Protein AF-A0A061QWN8-F1 (afdb_monomer)

Secondary structure (DSSP, 8-state):
-HHHHHHHHHHHHHHHHHHHHHHH-SS-SS-HHHHHHHHHHHHHHTTS-GGGSTT--S-HHHHHHTGGG--

Foldseek 3Di:
DVVVVVVVVVVVVVVVVQVVCCVPDPDHPDDCVVVLLLVLLVCVVVVHHSVVRPPDDDDSVSSVVCVVVND

InterPro domains:
  IPR007704 GPI mannosyltransferase 1 [PTHR12886] (3-70)

Sequence (71 aa):
RNLFLGSGLLRVLLVFFGLWQDSFSDVKYTDIDYVVFSDAARFLAEGRSPFDRATYRYSPFLSVLLLPNVF

Solvent-accessible surface area (backbone atoms only — not comparable to full-atom values): 4129 Å² total; per-residue (Å²): 110,69,64,61,52,51,52,50,52,50,49,55,51,49,52,55,47,34,57,49,39,46,72,76,40,94,69,56,66,68,62,68,64,61,56,48,45,48,51,15,10,41,28,44,76,73,76,44,59,37,71,74,35,80,90,53,84,73,61,67,67,60,24,60,75,38,39,80,80,67,115

pLDDT: mean 96.13, std 2.79, range [77.19, 98.31]

Radius of gyration: 15.37 Å; Cα contacts (8 Å, |Δi|>4): 58; chains: 1; bounding box: 32×31×38 Å

Organism: NCBI:txid582737

Structure (mmCIF, N/CA/C/O backbone):
data_AF-A0A061QWN8-F1
#
_entry.id   AF-A0A061QWN8-F1
#
loop_
_atom_site.group_PDB
_atom_site.id
_atom_site.type_symbol
_atom_site.label_atom_id
_atom_site.label_alt_id
_atom_site.label_comp_id
_atom_site.label_asym_id
_atom_site.label_entity_id
_atom_site.label_seq_id
_atom_site.pdbx_PDB_ins_code
_atom_site.Cartn_x
_atom_site.Cartn_y
_atom_site.Cartn_z
_atom_site.occupancy
_atom_site.B_iso_or_equiv
_atom_site.auth_seq_id
_atom_site.auth_comp_id
_atom_site.auth_asym_id
_atom_site.auth_atom_id
_atom_site.pdbx_PDB_model_num
ATOM 1 N N . ARG A 1 1 ? -18.584 -10.727 22.700 1.00 77.19 1 ARG A N 1
ATOM 2 C CA . ARG A 1 1 ? -19.430 -10.120 21.638 1.00 77.19 1 ARG A CA 1
ATOM 3 C C . ARG A 1 1 ? -19.311 -8.597 21.622 1.00 77.19 1 ARG A C 1
ATOM 5 O O . ARG A 1 1 ? -18.835 -8.071 20.630 1.00 77.19 1 ARG A O 1
ATOM 12 N N . ASN A 1 2 ? -19.645 -7.905 22.715 1.00 89.69 2 ASN A N 1
ATOM 13 C CA . ASN A 1 2 ? -19.600 -6.434 22.772 1.00 89.69 2 ASN A CA 1
ATOM 14 C C . ASN A 1 2 ? -18.183 -5.864 22.593 1.00 89.69 2 ASN A C 1
ATOM 16 O O . ASN A 1 2 ? -18.031 -4.843 21.939 1.00 89.69 2 ASN A O 1
ATOM 20 N N . LEU A 1 3 ? -17.154 -6.566 23.090 1.00 95.31 3 LEU A N 1
ATOM 21 C CA . LEU A 1 3 ? -15.755 -6.177 22.884 1.00 95.31 3 LEU A CA 1
ATOM 22 C C . LEU A 1 3 ? -15.364 -6.165 21.397 1.00 95.31 3 LEU A C 1
ATOM 24 O O . LEU A 1 3 ? -14.856 -5.159 20.926 1.00 95.31 3 LEU A O 1
ATOM 28 N N . PHE A 1 4 ? -15.657 -7.241 20.654 1.00 95.88 4 PHE A N 1
ATOM 29 C CA . PHE A 1 4 ? -15.351 -7.334 19.219 1.00 95.88 4 PHE A CA 1
ATOM 30 C C . PHE A 1 4 ? -16.119 -6.302 18.381 1.00 95.88 4 PHE A C 1
ATOM 32 O O . PHE A 1 4 ? -15.568 -5.739 17.439 1.00 95.88 4 PHE A O 1
ATOM 39 N N . LEU A 1 5 ? -17.381 -6.031 18.735 1.00 97.19 5 LEU A N 1
ATOM 40 C CA . LEU A 1 5 ? -18.175 -4.989 18.079 1.00 97.19 5 LEU A CA 1
ATOM 41 C C . LEU A 1 5 ? -17.609 -3.595 18.366 1.00 97.19 5 LEU A C 1
ATOM 43 O O . LEU A 1 5 ? -17.423 -2.810 17.440 1.00 97.19 5 LEU A O 1
ATOM 47 N N . GLY A 1 6 ? -17.285 -3.308 19.629 1.00 98.12 6 GLY A N 1
ATOM 48 C CA . GLY A 1 6 ? -16.674 -2.042 20.029 1.00 98.12 6 GLY A CA 1
ATOM 49 C C . GLY A 1 6 ? -15.312 -1.820 19.371 1.00 98.12 6 GLY A C 1
ATOM 50 O O . GLY A 1 6 ? -15.064 -0.743 18.837 1.00 98.12 6 GLY A O 1
ATOM 51 N N . SER A 1 7 ? -14.453 -2.845 19.330 1.00 97.75 7 SER A N 1
ATOM 52 C CA . SER A 1 7 ? -13.145 -2.761 18.672 1.00 97.75 7 SER A CA 1
ATOM 53 C C . SER A 1 7 ? -13.268 -2.611 17.155 1.00 97.75 7 SER A C 1
ATOM 55 O O . SER A 1 7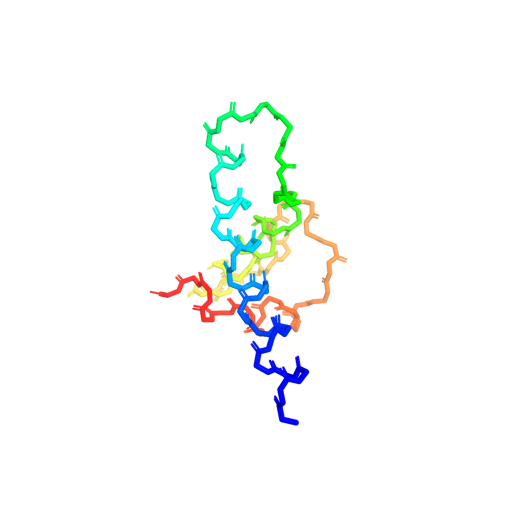 ? -12.508 -1.858 16.555 1.00 97.75 7 SER A O 1
ATOM 57 N N . GLY A 1 8 ? -14.233 -3.296 16.533 1.00 97.81 8 GLY A N 1
ATOM 58 C CA . GLY A 1 8 ? -14.530 -3.153 15.108 1.00 97.81 8 GLY A CA 1
ATOM 59 C C . GLY A 1 8 ? -14.985 -1.736 14.759 1.00 97.81 8 GLY A C 1
ATOM 60 O O . GLY A 1 8 ? -14.436 -1.127 13.843 1.00 97.81 8 GLY A O 1
ATOM 61 N N . LEU A 1 9 ? -15.918 -1.180 15.537 1.00 98.06 9 LEU A N 1
ATOM 62 C CA . LEU A 1 9 ? -16.386 0.196 15.362 1.00 98.06 9 LEU A CA 1
ATOM 63 C C . LEU A 1 9 ? -15.243 1.201 15.536 1.00 98.06 9 LEU A C 1
ATOM 65 O O . LEU A 1 9 ? -15.055 2.067 14.686 1.00 98.06 9 LEU A O 1
ATOM 69 N N . LEU A 1 10 ? -14.444 1.051 16.596 1.00 98.00 10 LEU A N 1
ATOM 70 C CA . LEU A 1 10 ? -13.283 1.905 16.832 1.00 98.00 10 LEU A CA 1
ATOM 71 C C . LEU A 1 10 ? -12.293 1.846 15.662 1.00 98.00 10 LEU A C 1
ATOM 73 O O . LEU A 1 10 ? -11.796 2.883 15.234 1.00 98.00 10 LEU A O 1
ATOM 77 N N . ARG A 1 11 ? -12.033 0.656 15.104 1.00 97.25 11 ARG A N 1
ATOM 78 C CA . ARG A 1 11 ? -11.150 0.508 13.941 1.00 97.25 11 ARG A CA 1
ATOM 79 C C . ARG A 1 11 ? -11.684 1.268 12.729 1.00 97.25 11 ARG A C 1
ATOM 81 O O . ARG A 1 11 ? -10.915 1.994 12.112 1.00 97.25 11 ARG A O 1
ATOM 88 N N . VAL A 1 12 ? -12.972 1.144 12.413 1.00 98.25 12 VAL A N 1
ATOM 89 C CA . VAL A 1 12 ? -13.593 1.881 11.297 1.00 98.25 12 VAL A CA 1
ATOM 90 C C . VAL A 1 12 ? -13.476 3.395 11.503 1.00 98.25 12 VAL A C 1
ATOM 92 O O . VAL A 1 12 ? -13.089 4.106 10.579 1.00 98.25 12 VAL A O 1
ATOM 95 N N . LEU A 1 13 ? -13.725 3.887 12.721 1.00 98.31 13 LEU A N 1
ATOM 96 C CA . LEU A 1 13 ? -13.563 5.306 13.054 1.00 98.31 13 LEU A CA 1
ATOM 97 C C . LEU A 1 13 ? -12.120 5.787 12.847 1.00 98.31 13 LEU A C 1
ATOM 99 O O . LEU A 1 13 ? -11.908 6.837 12.247 1.00 98.31 13 LEU A O 1
ATOM 103 N N . LEU A 1 14 ? -11.130 5.008 13.292 1.00 97.75 14 LEU A N 1
ATOM 104 C CA . LEU A 1 14 ? -9.715 5.342 13.109 1.00 97.75 14 LEU A CA 1
ATOM 105 C C . LEU A 1 14 ? -9.285 5.317 11.637 1.00 97.75 14 LEU A C 1
ATOM 107 O O . LEU A 1 14 ? -8.454 6.131 11.250 1.00 97.75 14 LEU A O 1
ATOM 111 N N . VAL A 1 15 ? -9.861 4.442 10.805 1.00 96.88 15 VAL A N 1
ATOM 112 C CA . VAL A 1 15 ? -9.609 4.443 9.353 1.00 96.88 15 VAL A CA 1
ATOM 113 C C . VAL A 1 15 ? -10.081 5.758 8.727 1.00 96.88 15 VAL A C 1
ATOM 115 O O . VAL A 1 15 ? -9.310 6.405 8.023 1.00 96.88 15 VAL A O 1
ATOM 118 N N . PHE A 1 16 ? -11.308 6.201 9.021 1.00 98.06 16 PHE A N 1
ATOM 119 C CA . PHE A 1 16 ? -11.807 7.487 8.517 1.00 98.06 16 PHE A CA 1
ATOM 120 C C . PHE A 1 16 ? -11.017 8.678 9.058 1.00 98.06 16 PHE A C 1
ATOM 122 O O . PHE A 1 16 ? -10.734 9.617 8.314 1.00 98.06 16 PHE A O 1
ATOM 129 N N . PHE A 1 17 ? -10.630 8.628 10.333 1.00 97.38 17 PHE A N 1
ATOM 130 C CA . PHE A 1 17 ? -9.763 9.640 10.920 1.00 97.38 17 PHE A CA 1
ATOM 131 C C . PHE A 1 17 ? -8.408 9.711 10.205 1.00 97.38 17 PHE A C 1
ATOM 133 O O . PHE A 1 17 ? -7.957 10.810 9.903 1.00 97.38 17 PHE A O 1
ATOM 140 N N . GLY A 1 18 ? -7.793 8.570 9.878 1.00 96.69 18 GLY A N 1
ATOM 141 C CA . GLY A 1 18 ? -6.539 8.520 9.125 1.00 96.69 18 GLY A CA 1
ATOM 142 C C . GLY A 1 18 ? -6.653 9.186 7.752 1.00 96.69 18 GLY A C 1
ATOM 143 O O . GLY A 1 18 ? -5.833 10.035 7.420 1.00 96.69 18 GLY A O 1
ATOM 144 N N . LEU A 1 19 ? -7.722 8.894 7.001 1.00 96.44 19 LEU A N 1
ATOM 145 C CA . LEU A 1 19 ? -7.991 9.528 5.699 1.00 96.44 19 LEU A CA 1
ATOM 146 C C . LEU A 1 19 ? -8.164 11.049 5.812 1.00 96.44 19 LEU A C 1
ATOM 148 O O . LEU A 1 19 ? -7.668 11.810 4.976 1.00 96.44 19 LEU A O 1
ATOM 152 N N . TRP A 1 20 ? -8.869 11.499 6.852 1.00 97.69 20 TRP A N 1
ATOM 153 C CA . TRP A 1 20 ? -9.007 12.919 7.148 1.00 97.69 20 TRP A CA 1
ATOM 154 C C . TRP A 1 20 ? -7.648 13.534 7.507 1.00 97.69 20 TRP A C 1
ATOM 156 O O . TRP A 1 20 ? -7.234 14.496 6.868 1.00 97.69 20 TRP A O 1
ATOM 166 N N . GLN A 1 21 ? -6.895 12.957 8.446 1.00 97.75 21 GLN A N 1
ATOM 167 C CA . GLN A 1 21 ? -5.579 13.469 8.836 1.00 97.75 21 GLN A CA 1
ATOM 168 C C . GLN A 1 21 ? -4.627 13.556 7.636 1.00 97.75 21 GLN A C 1
ATOM 170 O O . GLN A 1 21 ? -3.984 14.587 7.447 1.00 97.75 21 GLN A O 1
ATOM 175 N N . ASP A 1 22 ? -4.583 12.527 6.789 1.00 96.44 22 ASP A N 1
ATOM 176 C CA . ASP A 1 22 ? -3.750 12.505 5.584 1.00 96.44 22 ASP A CA 1
ATOM 177 C C . ASP A 1 22 ? -4.114 13.611 4.585 1.00 96.44 22 ASP A C 1
ATOM 179 O O . ASP A 1 22 ? -3.254 14.051 3.823 1.00 96.44 22 ASP A O 1
ATOM 183 N N . SER A 1 23 ? -5.359 14.092 4.597 1.00 96.81 23 SER A N 1
ATOM 184 C CA . SER A 1 23 ? -5.824 15.173 3.718 1.00 96.81 23 SER A CA 1
ATOM 185 C C . SER A 1 23 ? -5.525 16.574 4.264 1.00 96.81 23 SER A C 1
ATOM 187 O O . SER A 1 23 ? -5.396 17.511 3.479 1.00 96.81 23 SER A O 1
ATOM 189 N N . PHE A 1 24 ? -5.419 16.734 5.588 1.00 96.50 24 PHE A N 1
ATOM 190 C CA . PHE A 1 24 ? -5.323 18.046 6.249 1.00 96.50 24 PHE A CA 1
ATOM 191 C C . PHE A 1 24 ? -3.985 18.314 6.954 1.00 96.50 24 PHE A C 1
ATOM 193 O O . PHE A 1 24 ? -3.696 19.466 7.271 1.00 96.50 24 PHE A O 1
ATOM 200 N N . SER A 1 25 ? -3.175 17.287 7.217 1.00 95.31 25 SER A N 1
ATOM 201 C CA . SER A 1 25 ? -1.877 17.414 7.884 1.00 95.31 25 SER A CA 1
ATOM 202 C C . SER A 1 25 ? -0.713 17.140 6.934 1.00 95.31 25 SER A C 1
ATOM 204 O O . SER A 1 25 ? -0.777 16.261 6.064 1.00 95.31 25 SER A O 1
ATOM 206 N N . ASP A 1 26 ? 0.391 17.855 7.153 1.00 93.62 26 ASP A N 1
ATOM 207 C CA . ASP A 1 26 ? 1.681 17.559 6.523 1.00 93.62 26 ASP A CA 1
ATOM 208 C C . ASP A 1 26 ? 2.241 16.215 7.006 1.00 93.62 26 ASP A C 1
ATOM 210 O O . ASP A 1 26 ? 2.854 15.476 6.234 1.00 93.62 26 ASP A O 1
ATOM 214 N N . VAL A 1 27 ? 1.983 15.860 8.271 1.00 94.69 27 VAL A N 1
ATOM 215 C CA . VAL A 1 27 ? 2.383 14.574 8.847 1.00 94.69 27 VAL A CA 1
ATOM 216 C C . VAL A 1 27 ? 1.281 13.551 8.608 1.00 94.69 27 VAL A C 1
ATOM 218 O O . VAL A 1 27 ? 0.205 13.598 9.215 1.00 94.69 27 VAL A O 1
ATOM 221 N N . LYS A 1 28 ? 1.573 12.599 7.725 1.00 93.56 28 LYS A N 1
ATOM 222 C CA . LYS A 1 28 ? 0.642 11.532 7.367 1.00 93.56 28 LYS A CA 1
ATOM 223 C C . LYS A 1 28 ? 0.451 10.550 8.520 1.00 93.56 28 LYS A C 1
ATOM 225 O O . LYS A 1 28 ? 1.393 10.200 9.227 1.00 93.56 28 LYS A O 1
ATOM 230 N N . TYR A 1 29 ? -0.794 10.131 8.701 1.00 94.50 29 TYR A N 1
ATOM 231 C CA . TYR A 1 29 ? -1.177 8.972 9.492 1.00 94.50 29 TYR A CA 1
ATOM 232 C C . TYR A 1 29 ? -0.760 7.679 8.780 1.00 94.50 29 TYR A C 1
ATOM 234 O O . TYR A 1 29 ? -0.299 6.739 9.425 1.00 94.50 29 TYR A O 1
ATOM 242 N N . THR A 1 30 ? -0.907 7.634 7.451 1.00 94.81 30 THR A N 1
ATOM 243 C CA . THR A 1 30 ? -0.505 6.481 6.637 1.00 94.81 30 THR A CA 1
ATOM 244 C C . THR A 1 30 ? 1.007 6.461 6.411 1.00 94.81 30 THR A C 1
ATOM 246 O O . THR A 1 30 ? 1.588 7.431 5.924 1.00 94.81 30 THR A O 1
ATOM 249 N N . ASP A 1 31 ? 1.643 5.331 6.730 1.00 94.88 31 ASP A N 1
ATOM 250 C CA . ASP A 1 31 ? 3.066 5.092 6.464 1.00 94.88 31 ASP A CA 1
ATOM 251 C C . ASP A 1 31 ? 3.331 4.980 4.950 1.00 94.88 31 ASP A C 1
ATOM 253 O O . ASP A 1 31 ? 2.537 4.398 4.206 1.00 94.88 31 ASP A O 1
ATOM 257 N N . ILE A 1 32 ? 4.470 5.499 4.487 1.00 94.06 32 ILE A N 1
ATOM 258 C CA . ILE A 1 32 ? 4.887 5.431 3.082 1.00 94.06 32 ILE A CA 1
ATOM 259 C C . ILE A 1 32 ? 4.995 3.990 2.565 1.00 94.06 32 ILE A C 1
ATOM 261 O O . ILE A 1 32 ? 4.765 3.745 1.377 1.00 94.06 32 ILE A O 1
ATOM 265 N N . ASP A 1 33 ? 5.272 3.026 3.447 1.00 94.38 33 ASP A N 1
ATOM 266 C CA . ASP A 1 33 ? 5.336 1.606 3.101 1.00 94.38 33 ASP A CA 1
ATOM 267 C C . ASP A 1 33 ? 4.011 1.094 2.504 1.00 94.38 33 ASP A C 1
ATOM 269 O O . ASP A 1 33 ? 4.028 0.237 1.618 1.00 94.38 33 ASP A O 1
ATOM 273 N N . TYR A 1 34 ? 2.866 1.682 2.876 1.00 94.62 34 TYR A N 1
ATOM 274 C CA . TYR A 1 34 ? 1.576 1.386 2.241 1.00 94.62 34 TYR A CA 1
ATOM 275 C C . TYR A 1 34 ? 1.616 1.619 0.722 1.00 94.62 34 TYR A C 1
ATOM 277 O O . TYR A 1 34 ? 1.152 0.784 -0.063 1.00 94.62 34 TYR A O 1
ATOM 285 N N . VAL A 1 35 ? 2.208 2.736 0.291 1.00 95.12 35 VAL A N 1
ATOM 286 C CA . VAL A 1 35 ? 2.334 3.090 -1.130 1.00 95.12 35 VAL A CA 1
ATOM 287 C C . VAL A 1 35 ? 3.349 2.181 -1.812 1.00 95.12 35 VAL A C 1
ATOM 289 O O . VAL A 1 35 ? 3.079 1.667 -2.895 1.00 95.12 35 VAL A O 1
ATOM 292 N N . VAL A 1 36 ? 4.481 1.907 -1.158 1.00 97.44 36 VAL A N 1
ATOM 293 C CA . VAL A 1 36 ? 5.520 1.003 -1.679 1.00 97.44 36 VAL A CA 1
ATOM 294 C C . VAL A 1 36 ? 4.955 -0.395 -1.950 1.00 97.44 36 VAL A C 1
ATOM 296 O O . VAL A 1 36 ? 5.254 -0.986 -2.990 1.00 97.44 36 VAL A O 1
ATOM 299 N N . PHE A 1 37 ? 4.107 -0.925 -1.064 1.00 97.12 37 PHE A N 1
ATOM 300 C CA . PHE A 1 37 ? 3.493 -2.242 -1.259 1.00 97.12 37 PHE A CA 1
ATOM 301 C C . PHE A 1 37 ? 2.431 -2.234 -2.346 1.00 97.12 37 PHE A C 1
ATOM 303 O O . PHE A 1 37 ? 2.373 -3.163 -3.151 1.00 97.12 37 PHE A O 1
ATOM 310 N N . SER A 1 38 ? 1.623 -1.176 -2.388 1.00 97.19 38 SER A N 1
ATOM 311 C CA . SER A 1 38 ? 0.593 -0.998 -3.409 1.00 97.19 38 SER A CA 1
ATOM 312 C C . SER A 1 38 ? 1.209 -0.893 -4.805 1.00 97.19 38 SER A C 1
ATOM 314 O O . SER A 1 38 ? 0.738 -1.537 -5.735 1.00 97.19 38 SER A O 1
ATOM 316 N N . ASP A 1 39 ? 2.309 -0.157 -4.959 1.00 97.56 39 ASP A N 1
ATOM 317 C CA . ASP A 1 39 ? 3.026 -0.058 -6.232 1.00 97.56 39 ASP A CA 1
ATOM 318 C C . ASP A 1 39 ? 3.640 -1.399 -6.648 1.00 97.56 39 ASP A C 1
ATOM 320 O O . ASP A 1 39 ? 3.552 -1.789 -7.810 1.00 97.56 39 ASP A O 1
ATOM 324 N N . ALA A 1 40 ? 4.220 -2.144 -5.705 1.00 97.81 40 ALA A N 1
ATOM 325 C CA . ALA A 1 40 ? 4.770 -3.463 -5.995 1.00 97.81 40 ALA A CA 1
ATOM 326 C C . ALA A 1 40 ? 3.682 -4.482 -6.388 1.00 97.81 40 ALA A C 1
ATOM 328 O O . ALA A 1 40 ? 3.910 -5.316 -7.264 1.00 97.81 40 ALA A O 1
ATOM 329 N N . ALA A 1 41 ? 2.496 -4.411 -5.775 1.00 98.00 41 ALA A N 1
ATOM 330 C CA . ALA A 1 41 ? 1.333 -5.196 -6.190 1.00 98.00 41 ALA A CA 1
ATOM 331 C C . ALA A 1 41 ? 0.841 -4.782 -7.587 1.00 98.00 41 ALA A C 1
ATOM 333 O O . ALA A 1 41 ? 0.520 -5.644 -8.402 1.00 98.00 41 ALA A O 1
ATOM 334 N N . ARG A 1 42 ? 0.856 -3.482 -7.907 1.00 98.00 42 ARG A N 1
ATOM 335 C CA . ARG A 1 42 ? 0.518 -2.972 -9.244 1.00 98.00 42 ARG A CA 1
ATOM 336 C C . ARG A 1 42 ? 1.482 -3.488 -10.309 1.00 98.00 42 ARG A C 1
ATOM 338 O O . ARG A 1 42 ? 1.036 -3.939 -11.355 1.00 98.00 42 ARG A O 1
ATOM 345 N N . PHE A 1 43 ? 2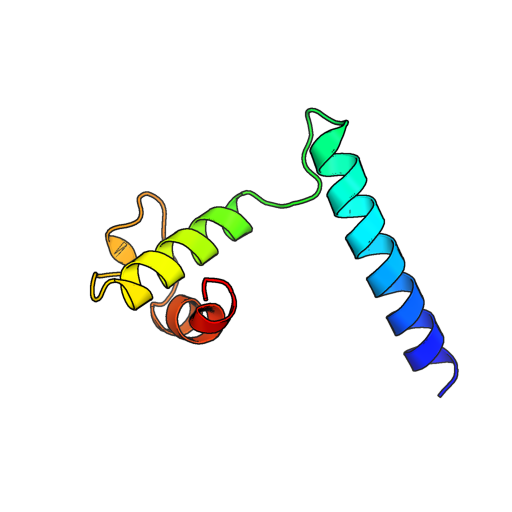.782 -3.517 -10.024 1.00 97.62 43 PHE A N 1
ATOM 346 C CA . PHE A 1 43 ? 3.765 -4.100 -10.941 1.00 97.62 43 PHE A CA 1
ATOM 347 C C . PHE A 1 43 ? 3.507 -5.582 -11.196 1.00 97.62 43 PHE A C 1
ATOM 349 O O . PHE A 1 43 ? 3.536 -6.000 -12.349 1.00 97.62 43 PHE A O 1
ATOM 356 N N . L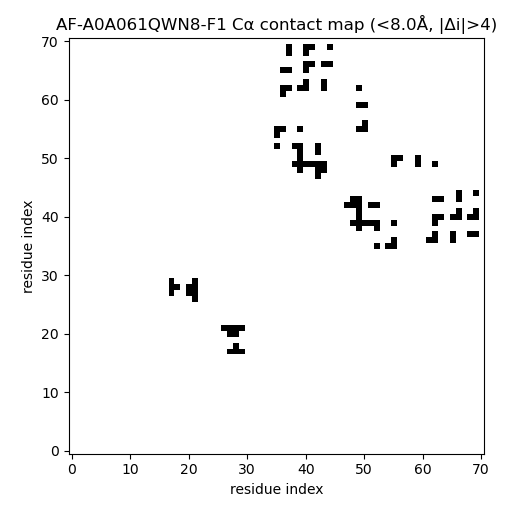EU A 1 44 ? 3.153 -6.358 -10.170 1.00 97.12 44 LEU A N 1
ATOM 357 C CA . LEU A 1 44 ? 2.719 -7.741 -10.380 1.00 97.12 44 LEU A CA 1
ATOM 358 C C . LEU A 1 44 ? 1.455 -7.839 -11.246 1.00 97.12 44 LEU A C 1
ATOM 360 O O . LEU A 1 44 ? 1.404 -8.692 -12.130 1.00 97.12 44 LEU A O 1
ATOM 364 N N . ALA A 1 45 ? 0.458 -6.974 -11.026 1.00 97.44 45 ALA A N 1
ATOM 365 C CA . ALA A 1 45 ? -0.762 -6.934 -11.838 1.00 97.44 45 ALA A CA 1
ATOM 366 C C . ALA A 1 45 ? -0.477 -6.599 -13.317 1.00 97.44 45 ALA A C 1
ATOM 368 O O . ALA A 1 45 ? -1.169 -7.087 -14.207 1.00 97.44 45 ALA A O 1
ATOM 369 N N . GLU A 1 46 ? 0.581 -5.831 -13.583 1.00 97.50 46 GLU A N 1
ATOM 370 C CA . GLU A 1 46 ? 1.095 -5.509 -14.922 1.00 97.50 46 GLU A CA 1
ATOM 371 C C . GLU A 1 46 ? 2.033 -6.592 -15.503 1.00 97.50 46 GLU A C 1
ATOM 373 O O . GLU A 1 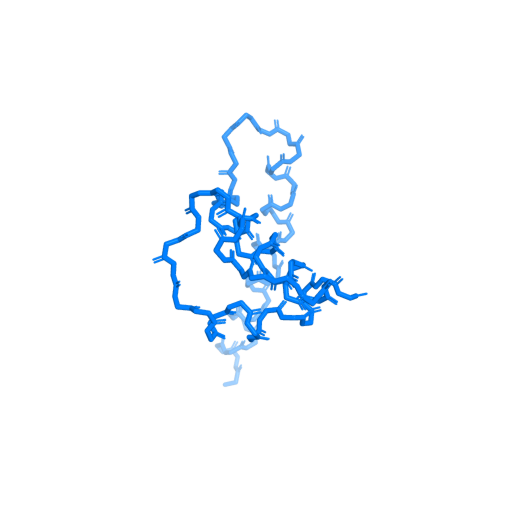46 ? 2.590 -6.412 -16.586 1.00 97.50 46 GLU A O 1
ATOM 378 N N . GLY A 1 47 ? 2.241 -7.717 -14.807 1.00 96.56 47 GLY A 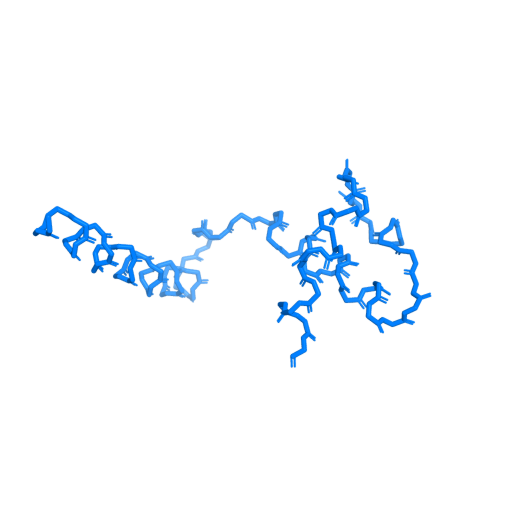N 1
ATOM 379 C CA . GLY A 1 47 ? 3.139 -8.799 -15.236 1.00 96.56 47 GLY A CA 1
ATOM 380 C C . GLY A 1 47 ? 4.632 -8.509 -15.033 1.00 96.56 47 GLY A C 1
ATOM 381 O O . GLY A 1 47 ? 5.484 -9.200 -15.593 1.00 96.56 47 GLY A O 1
ATOM 382 N N . ARG A 1 48 ? 4.962 -7.488 -14.241 1.00 97.69 48 ARG A N 1
ATOM 383 C CA . ARG A 1 48 ? 6.325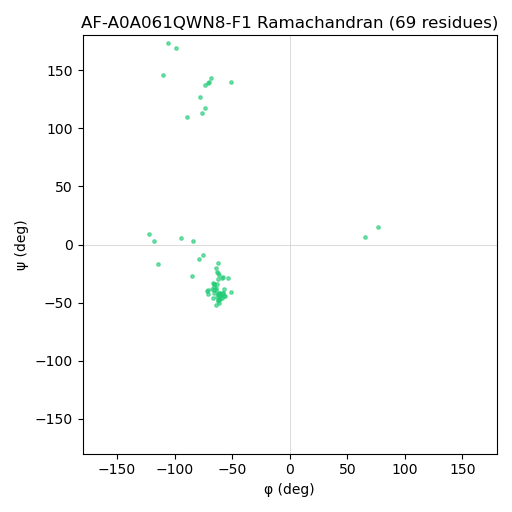 -7.043 -13.931 1.00 97.69 48 ARG A CA 1
ATOM 384 C C . ARG A 1 48 ? 6.797 -7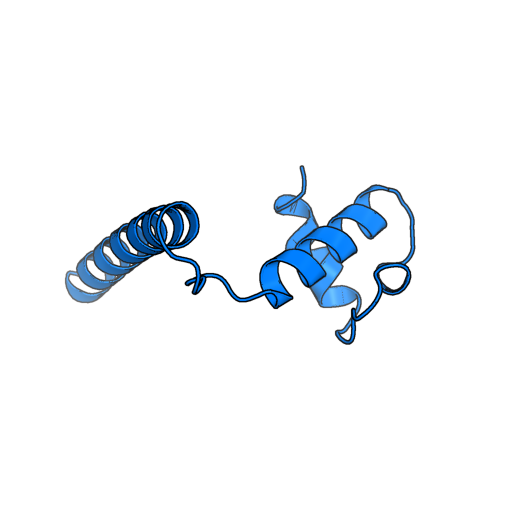.573 -12.579 1.00 97.69 48 ARG A C 1
ATOM 386 O O . ARG A 1 48 ? 6.028 -8.102 -11.779 1.00 97.69 48 ARG A O 1
ATOM 393 N N . SER A 1 49 ? 8.090 -7.413 -12.305 1.00 97.00 49 SER A N 1
ATOM 394 C CA . SER A 1 49 ? 8.661 -7.775 -11.007 1.00 97.00 49 SER A CA 1
ATOM 395 C C . SER A 1 49 ? 8.252 -6.756 -9.930 1.00 97.00 49 SER A C 1
ATOM 397 O O . SER A 1 49 ? 8.363 -5.553 -10.171 1.00 97.00 49 SER A O 1
ATOM 399 N N . PRO A 1 50 ? 7.868 -7.175 -8.707 1.00 96.75 50 PRO A N 1
ATOM 400 C CA . PRO A 1 50 ? 7.605 -6.244 -7.606 1.00 96.75 50 PRO A CA 1
ATOM 401 C C . PRO A 1 50 ? 8.869 -5.467 -7.205 1.00 96.75 50 PRO A C 1
ATOM 403 O O . PRO A 1 50 ? 8.773 -4.355 -6.692 1.00 96.75 50 PRO A O 1
ATOM 406 N N . PHE A 1 51 ? 10.055 -6.020 -7.488 1.00 96.69 51 PHE A N 1
ATOM 407 C CA . PHE A 1 51 ? 11.345 -5.364 -7.259 1.00 96.69 51 PHE A CA 1
ATOM 408 C C . PHE A 1 51 ? 11.669 -4.265 -8.274 1.00 96.69 51 PHE A C 1
ATOM 410 O O . PHE A 1 51 ? 12.609 -3.507 -8.052 1.00 96.69 51 PHE A O 1
ATOM 417 N N . ASP A 1 52 ? 10.882 -4.123 -9.347 1.00 96.81 52 ASP A N 1
ATOM 418 C CA . ASP A 1 52 ? 10.980 -2.943 -10.208 1.00 96.81 52 ASP A CA 1
ATOM 419 C C . ASP A 1 52 ? 10.594 -1.675 -9.431 1.00 96.81 52 ASP A C 1
ATOM 421 O O . ASP A 1 52 ? 10.933 -0.558 -9.836 1.00 96.81 52 ASP A O 1
ATOM 425 N N . ARG A 1 53 ? 9.861 -1.814 -8.313 1.00 96.06 53 ARG A N 1
ATOM 426 C CA . ARG A 1 53 ? 9.523 -0.688 -7.451 1.00 96.06 53 ARG A CA 1
ATOM 427 C C . ARG A 1 53 ? 10.748 -0.314 -6.636 1.00 96.06 53 ARG A C 1
ATOM 429 O O . ARG A 1 53 ? 11.164 -1.045 -5.740 1.00 96.06 53 ARG A O 1
ATOM 436 N N . ALA A 1 54 ? 11.283 0.877 -6.906 1.00 94.56 54 ALA A N 1
ATOM 437 C CA . ALA A 1 54 ? 12.348 1.448 -6.092 1.00 94.56 54 ALA A CA 1
ATOM 438 C C . ALA A 1 54 ? 11.952 1.418 -4.609 1.00 94.56 54 ALA A C 1
ATOM 440 O O . ALA A 1 54 ? 10.792 1.683 -4.289 1.00 94.56 54 ALA A O 1
ATOM 441 N N . THR A 1 55 ? 12.923 1.089 -3.753 1.00 94.88 55 THR A N 1
ATOM 442 C CA . THR A 1 55 ? 12.805 0.936 -2.289 1.00 94.88 55 THR A CA 1
ATOM 443 C C . THR A 1 55 ? 11.920 -0.214 -1.794 1.00 94.88 55 THR A C 1
ATOM 445 O O . THR A 1 55 ? 11.745 -0.357 -0.584 1.00 94.88 55 THR A O 1
ATOM 448 N N . TYR A 1 56 ? 11.412 -1.083 -2.674 1.00 96.38 56 TYR A N 1
ATOM 449 C CA . TYR A 1 56 ? 10.731 -2.304 -2.248 1.00 96.38 56 TYR A CA 1
ATOM 450 C C . TYR A 1 56 ? 11.740 -3.337 -1.715 1.00 96.38 56 TYR A C 1
ATOM 452 O O . TYR A 1 56 ? 12.623 -3.795 -2.437 1.00 96.38 56 TYR A O 1
ATOM 460 N N . ARG A 1 57 ? 11.612 -3.700 -0.432 1.00 96.50 57 ARG A N 1
ATOM 461 C CA . ARG A 1 57 ? 12.570 -4.557 0.303 1.00 96.50 57 ARG A CA 1
ATOM 462 C C . ARG A 1 57 ? 11.959 -5.825 0.909 1.00 96.50 57 ARG A C 1
ATOM 464 O O . ARG A 1 57 ? 12.596 -6.483 1.726 1.00 96.50 57 ARG A O 1
ATOM 471 N N . TYR A 1 58 ? 10.712 -6.128 0.566 1.00 95.81 58 TYR A N 1
ATOM 472 C CA . TYR A 1 58 ? 9.927 -7.192 1.194 1.00 95.81 58 TYR A CA 1
ATOM 473 C C . TYR A 1 58 ? 9.809 -8.416 0.276 1.00 95.81 58 TYR A C 1
ATOM 475 O O . TYR A 1 58 ? 10.289 -8.410 -0.858 1.00 95.81 58 TYR A O 1
ATOM 483 N N . SER A 1 59 ? 9.230 -9.510 0.776 1.00 96.38 59 SER A N 1
ATOM 484 C CA . SER A 1 59 ? 9.080 -10.727 -0.023 1.00 96.38 59 SER A CA 1
ATOM 485 C C . SER A 1 59 ? 8.022 -10.535 -1.122 1.00 96.38 59 SER A C 1
ATOM 487 O O . SER A 1 59 ? 6.946 -10.014 -0.833 1.00 96.38 59 SER A O 1
ATOM 489 N N . PRO A 1 60 ? 8.239 -11.038 -2.353 1.00 95.69 60 PRO A N 1
ATOM 490 C CA . PRO A 1 60 ? 7.253 -10.950 -3.437 1.00 95.69 60 PRO A CA 1
ATOM 491 C C . PRO A 1 60 ? 5.874 -11.503 -3.066 1.00 95.69 60 PRO A C 1
ATOM 493 O O . PRO A 1 60 ? 4.857 -11.035 -3.570 1.00 95.69 60 PRO A O 1
ATOM 496 N N . PHE A 1 61 ? 5.837 -12.473 -2.148 1.00 97.38 61 PHE A N 1
ATOM 497 C CA . PHE A 1 61 ? 4.604 -13.033 -1.607 1.00 97.38 61 PHE A CA 1
ATOM 498 C C . PHE A 1 61 ? 3.697 -11.967 -0.972 1.00 97.38 61 PHE A C 1
ATOM 500 O O . PHE A 1 61 ? 2.486 -12.014 -1.170 1.00 97.38 61 PHE A O 1
ATOM 507 N N . LEU A 1 62 ? 4.264 -10.972 -0.278 1.00 96.75 62 LEU A N 1
ATOM 508 C CA . LEU A 1 62 ? 3.488 -9.859 0.273 1.00 96.75 62 LEU A CA 1
ATOM 509 C C . LEU A 1 62 ? 2.778 -9.073 -0.837 1.00 96.75 62 LEU A C 1
ATOM 511 O O . LEU A 1 62 ? 1.596 -8.773 -0.709 1.00 96.75 62 LEU A O 1
ATOM 515 N N . SER A 1 63 ? 3.466 -8.785 -1.944 1.00 96.62 63 SER A N 1
ATOM 516 C CA . SER A 1 63 ? 2.856 -8.076 -3.075 1.00 96.62 63 SER A CA 1
ATOM 517 C C . SER A 1 63 ? 1.762 -8.893 -3.760 1.00 96.62 63 SER A C 1
ATOM 519 O O . SER A 1 63 ? 0.762 -8.320 -4.178 1.00 96.62 63 SER A O 1
ATOM 521 N N . VAL A 1 64 ? 1.901 -10.224 -3.825 1.00 97.12 64 VAL A N 1
ATOM 522 C CA . VAL A 1 64 ? 0.844 -11.115 -4.341 1.00 97.12 64 VAL A CA 1
AT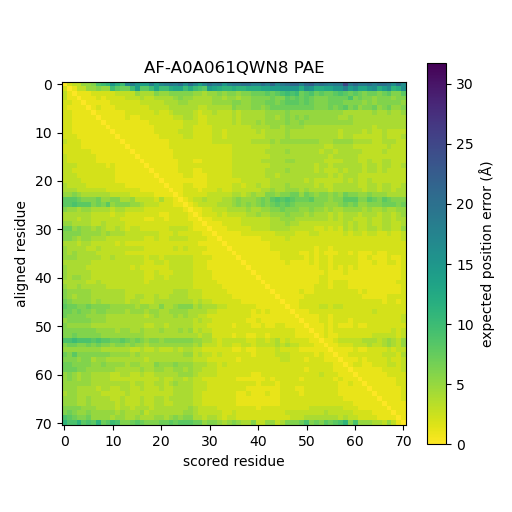OM 523 C C . VAL A 1 64 ? -0.412 -11.038 -3.472 1.00 97.12 64 VAL A C 1
ATOM 525 O O . VAL A 1 64 ? -1.514 -10.905 -3.997 1.00 97.12 64 VAL A O 1
ATOM 528 N N . LEU A 1 65 ? -0.267 -11.076 -2.143 1.00 97.75 65 LEU A N 1
ATOM 529 C CA . LEU A 1 65 ? -1.406 -10.962 -1.222 1.00 97.75 65 LEU A CA 1
ATOM 530 C C . LEU A 1 65 ? -2.133 -9.615 -1.332 1.00 97.75 65 LEU A C 1
ATOM 532 O O . LEU A 1 65 ? -3.314 -9.529 -1.004 1.00 97.75 65 LEU A O 1
ATOM 536 N N . LEU A 1 66 ? -1.435 -8.577 -1.794 1.00 97.31 66 LEU A N 1
ATOM 537 C CA . LEU A 1 66 ? -1.959 -7.223 -1.951 1.00 97.31 66 LEU A CA 1
ATOM 538 C C . LEU A 1 66 ? -2.493 -6.928 -3.357 1.00 97.31 66 LEU A C 1
ATOM 540 O O . LEU A 1 66 ? -2.924 -5.807 -3.607 1.00 97.31 66 LEU A O 1
ATOM 544 N N . LEU A 1 67 ? -2.542 -7.916 -4.256 1.00 97.19 67 LEU A N 1
ATOM 545 C CA . LEU A 1 67 ? -3.179 -7.772 -5.569 1.00 97.19 67 LEU A CA 1
ATOM 546 C C . LEU A 1 67 ? -4.617 -7.214 -5.506 1.00 97.19 67 LEU A C 1
ATOM 548 O O . LEU A 1 67 ? -4.922 -6.326 -6.295 1.00 97.19 67 LEU A O 1
ATOM 552 N N . PRO A 1 68 ? -5.495 -7.617 -4.563 1.00 97.25 68 PRO A N 1
ATOM 553 C CA . PRO A 1 68 ? -6.834 -7.030 -4.463 1.00 97.25 68 PRO A CA 1
ATOM 554 C C . PRO A 1 68 ? -6.851 -5.526 -4.156 1.00 97.25 68 PRO A C 1
ATOM 556 O O . PRO A 1 68 ? -7.887 -4.898 -4.312 1.00 97.25 68 PRO A O 1
ATOM 559 N N . ASN A 1 69 ? -5.738 -4.944 -3.696 1.00 94.94 69 ASN A N 1
ATOM 560 C CA . ASN A 1 69 ? -5.640 -3.515 -3.394 1.00 94.94 69 ASN A CA 1
ATOM 561 C C . ASN A 1 69 ? -5.449 -2.642 -4.648 1.00 94.94 69 ASN A C 1
ATOM 563 O O . ASN A 1 69 ? -5.501 -1.418 -4.554 1.00 94.94 69 ASN A O 1
ATOM 567 N N . VAL A 1 70 ? -5.148 -3.250 -5.802 1.00 95.56 70 VAL A N 1
ATOM 568 C CA . VAL A 1 70 ? -4.793 -2.529 -7.038 1.00 95.56 70 VAL A CA 1
ATOM 569 C C . VAL A 1 70 ? -5.758 -2.768 -8.204 1.00 95.56 70 VAL A C 1
ATOM 571 O O . VAL A 1 70 ? -5.516 -2.226 -9.282 1.00 95.56 70 VAL A O 1
ATOM 574 N N . PHE A 1 71 ? -6.830 -3.534 -7.986 1.00 90.19 71 PHE A N 1
ATOM 575 C CA . PHE A 1 71 ? -7.946 -3.741 -8.919 1.00 90.19 71 PHE A CA 1
ATOM 576 C C . PHE A 1 71 ? -9.189 -2.994 -8.435 1.00 90.19 71 PHE A C 1
ATOM 578 O O . PHE A 1 71 ? -9.930 -2.483 -9.303 1.00 90.19 71 PHE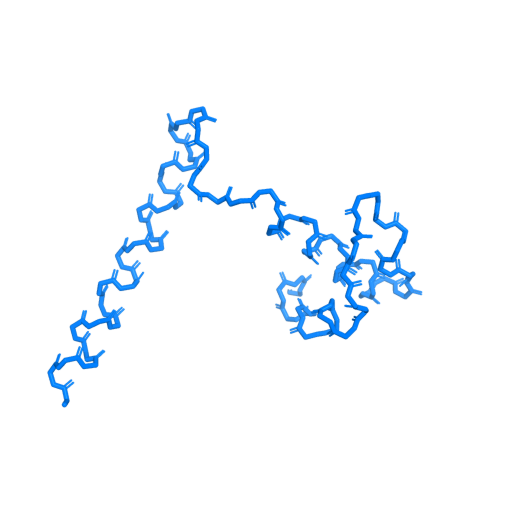 A O 1
#

Mean predicted aligned error: 3.31 Å